Protein AF-A0A432GUF1-F1 (afdb_monomer)

Mean predicted aligned error: 2.96 Å

Nearest PDB structures (foldseek):
  6hnk-assembly1_A  TM=6.820E-01  e=6.746E-01  Clostridioides difficile 630
  6k1x-assembly1_A  TM=7.600E-01  e=1.330E+00  Rhodothermus marinus DSM 4252
  6k1w-assembly1_A  TM=7.802E-01  e=1.524E+00  Rhodothermus marinus DSM 4252
  3hxs-assembly1_A  TM=5.598E-01  e=2.290E+00  Bacteroides fragilis
  5z7h-assembly3_F  TM=5.127E-01  e=3.215E+00  Staphylococcus aureus

Secondary structure (DSSP, 8-state):
--EEEEEEE-TT-HHHHHHHTTHHHHHHHTTEEEEEEE--HHHHHHHHT-

Foldseek 3Di:
DAAEDEQEAEPPDPVRVVCVVCVVVVCVVRRYHYHYHYDDVVVVCVVVVD

Structure (mmCIF, N/CA/C/O backbone):
data_AF-A0A432GUF1-F1
#
_entry.id   AF-A0A432GUF1-F1
#
loop_
_atom_site.group_PDB
_atom_site.id
_atom_site.type_symbol
_atom_site.label_atom_id
_atom_site.label_alt_id
_atom_site.label_comp_id
_atom_site.label_asym_id
_atom_site.label_entity_id
_atom_site.label_seq_id
_atom_site.pdbx_PDB_ins_code
_atom_site.Cartn_x
_atom_site.Cartn_y
_atom_site.Cartn_z
_atom_site.occupancy
_atom_site.B_iso_or_equiv
_atom_site.auth_seq_id
_atom_site.auth_comp_id
_atom_site.auth_asym_id
_atom_site.auth_atom_id
_atom_site.pdbx_PDB_model_num
ATOM 1 N N . MET A 1 1 ? -24.098 1.233 6.775 1.00 63.91 1 MET A N 1
ATOM 2 C CA . MET A 1 1 ? -22.978 0.772 5.927 1.00 63.91 1 MET A CA 1
ATOM 3 C C . MET A 1 1 ? -21.711 0.811 6.758 1.00 63.91 1 MET A C 1
ATOM 5 O O . MET A 1 1 ? -21.529 1.782 7.485 1.00 63.91 1 MET A O 1
ATOM 9 N N . LYS A 1 2 ? -20.889 -0.238 6.710 1.00 79.12 2 LYS A N 1
ATOM 10 C CA . LYS A 1 2 ? -19.584 -0.263 7.381 1.00 79.12 2 LYS A CA 1
ATOM 11 C C . LYS A 1 2 ? -18.585 0.518 6.515 1.00 79.12 2 LYS A C 1
ATOM 13 O O . LYS A 1 2 ? -18.691 0.468 5.293 1.00 79.12 2 LYS A O 1
ATOM 18 N N . LYS A 1 3 ? -17.714 1.326 7.126 1.00 94.44 3 LYS A N 1
ATOM 19 C CA . LYS A 1 3 ? -16.685 2.082 6.389 1.00 94.44 3 LYS A CA 1
ATOM 20 C C . LYS A 1 3 ? -15.627 1.094 5.892 1.00 94.44 3 LYS A C 1
ATOM 22 O O . LYS A 1 3 ? -15.357 0.130 6.596 1.00 94.44 3 LYS A O 1
ATOM 27 N N . GLN A 1 4 ? -15.038 1.331 4.725 1.00 97.25 4 GLN A N 1
ATOM 28 C CA . GLN A 1 4 ? -13.982 0.483 4.166 1.00 97.25 4 GLN A CA 1
ATOM 29 C C . GLN A 1 4 ? -12.807 1.345 3.707 1.00 97.25 4 GLN A C 1
ATOM 31 O O . GLN A 1 4 ? -13.004 2.449 3.197 1.00 97.25 4 GLN A O 1
ATOM 36 N N . ILE A 1 5 ? -11.598 0.836 3.913 1.00 98.00 5 ILE A N 1
ATOM 37 C CA . ILE A 1 5 ? -10.345 1.380 3.404 1.00 98.00 5 ILE A CA 1
ATOM 38 C C . ILE A 1 5 ? -9.833 0.412 2.340 1.00 98.00 5 ILE A C 1
ATOM 40 O O . ILE A 1 5 ? -9.460 -0.716 2.658 1.00 98.00 5 ILE A O 1
ATOM 44 N N . ASP A 1 6 ? -9.791 0.866 1.090 1.00 98.12 6 ASP A N 1
ATOM 45 C CA . ASP A 1 6 ? -9.129 0.150 0.001 1.00 98.12 6 ASP A CA 1
ATOM 46 C C . ASP A 1 6 ? -7.661 0.571 -0.049 1.00 98.12 6 ASP A C 1
ATOM 48 O O . ASP A 1 6 ? -7.311 1.650 -0.531 1.00 98.12 6 ASP A O 1
ATOM 52 N N . PHE A 1 7 ? -6.790 -0.273 0.495 1.00 98.38 7 PHE A N 1
ATOM 53 C CA . PHE A 1 7 ? -5.369 0.014 0.595 1.00 98.38 7 PHE A CA 1
ATOM 54 C C . PHE A 1 7 ? -4.619 -0.525 -0.624 1.00 98.38 7 PHE A C 1
ATOM 56 O O . PHE A 1 7 ? -4.299 -1.713 -0.701 1.00 98.38 7 PHE A O 1
ATOM 63 N N . TYR A 1 8 ? -4.349 0.362 -1.582 1.00 98.19 8 TYR A N 1
ATOM 64 C CA . TYR A 1 8 ? -3.525 0.071 -2.752 1.00 98.19 8 TYR A CA 1
ATOM 65 C C . TYR A 1 8 ? -2.044 0.230 -2.422 1.00 98.19 8 TYR A C 1
ATOM 67 O O . TYR A 1 8 ? -1.623 1.287 -1.945 1.00 98.19 8 TYR A O 1
ATOM 75 N N . PHE A 1 9 ? -1.243 -0.800 -2.688 1.00 98.06 9 PHE A N 1
ATOM 76 C CA . PHE A 1 9 ? 0.174 -0.786 -2.335 1.00 98.06 9 PHE A CA 1
ATOM 77 C C . PHE A 1 9 ? 1.043 -1.536 -3.340 1.00 98.06 9 PHE A C 1
ATOM 79 O O . PHE A 1 9 ? 0.612 -2.512 -3.949 1.00 98.06 9 PHE A O 1
ATOM 86 N N . ASP A 1 10 ? 2.288 -1.086 -3.473 1.00 97.62 10 ASP A N 1
ATOM 87 C CA . ASP A 1 10 ? 3.341 -1.792 -4.199 1.00 97.62 10 ASP A CA 1
ATOM 88 C C . ASP A 1 10 ? 4.460 -2.143 -3.209 1.00 97.62 10 ASP A C 1
ATOM 90 O O . ASP A 1 10 ? 4.903 -1.292 -2.435 1.00 97.62 10 ASP A O 1
ATOM 94 N N . VAL A 1 11 ? 4.920 -3.394 -3.229 1.00 95.38 11 VAL A N 1
ATOM 95 C CA . VAL A 1 11 ? 5.978 -3.906 -2.345 1.00 95.38 11 VAL A CA 1
ATOM 96 C C . VAL A 1 11 ? 7.324 -3.207 -2.545 1.00 95.38 11 VAL A C 1
ATOM 98 O O . VAL A 1 11 ? 8.136 -3.204 -1.623 1.00 95.38 11 VAL A O 1
ATOM 101 N N . VAL A 1 12 ? 7.572 -2.598 -3.712 1.00 94.75 12 VAL A N 1
ATOM 102 C CA . VAL A 1 12 ? 8.816 -1.848 -3.959 1.00 94.75 12 VAL A CA 1
ATOM 103 C C . VAL A 1 12 ? 8.742 -0.387 -3.508 1.00 94.75 12 VAL A C 1
ATOM 105 O O . VAL A 1 12 ? 9.762 0.302 -3.488 1.00 94.75 12 VAL A O 1
ATOM 108 N N . SER A 1 13 ? 7.557 0.113 -3.144 1.00 96.75 13 SER A N 1
ATOM 109 C CA . SER A 1 13 ? 7.373 1.504 -2.729 1.00 96.75 13 SER A CA 1
ATOM 110 C C . SER A 1 13 ? 7.719 1.682 -1.241 1.00 96.75 13 SER A C 1
ATOM 112 O O . SER A 1 13 ? 7.037 1.119 -0.378 1.00 96.75 13 SER A O 1
ATOM 114 N N . PRO A 1 14 ? 8.717 2.519 -0.886 1.00 97.69 14 PRO A N 1
ATOM 115 C CA . PRO A 1 14 ? 9.069 2.762 0.515 1.00 97.69 14 PRO A CA 1
ATOM 116 C C . PRO A 1 14 ? 7.927 3.436 1.291 1.00 97.69 14 PRO A C 1
ATOM 118 O O . PRO A 1 14 ? 7.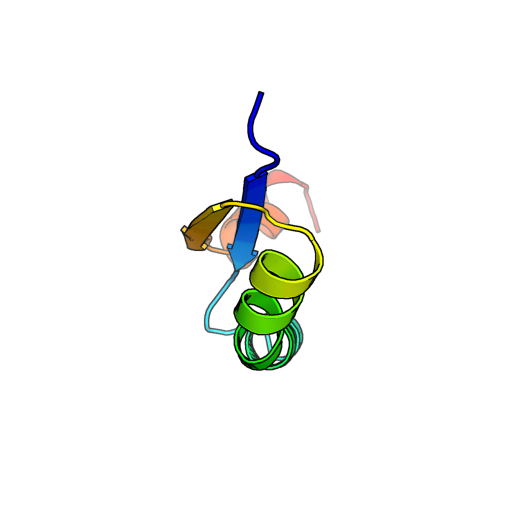745 3.182 2.480 1.00 97.69 14 PRO A O 1
ATOM 121 N N . TYR A 1 15 ? 7.110 4.252 0.619 1.00 97.81 15 TYR A N 1
ATOM 122 C CA . TYR A 1 15 ? 5.930 4.872 1.223 1.00 97.81 15 TYR A CA 1
ATOM 123 C C . TYR A 1 15 ? 4.830 3.850 1.498 1.00 97.81 15 TYR A C 1
ATOM 125 O O . TYR A 1 15 ? 4.204 3.889 2.555 1.00 97.81 15 TYR A O 1
ATOM 133 N N . SER A 1 16 ? 4.623 2.913 0.570 1.00 97.88 16 SER A N 1
ATOM 134 C CA . SER A 1 16 ? 3.680 1.812 0.758 1.00 97.88 16 SER A CA 1
ATOM 135 C C . SER A 1 16 ? 4.097 0.919 1.923 1.00 97.88 16 SER A C 1
ATOM 137 O O . SER A 1 16 ? 3.234 0.530 2.704 1.00 97.88 16 SER A O 1
ATOM 139 N N . TYR A 1 17 ? 5.399 0.668 2.099 1.00 97.94 17 TYR A N 1
ATOM 140 C CA . TYR A 1 17 ? 5.910 -0.054 3.264 1.00 97.94 17 TYR A CA 1
ATOM 141 C C . TYR A 1 17 ? 5.554 0.659 4.574 1.00 97.94 17 TYR A C 1
ATOM 143 O O . TYR A 1 17 ? 4.890 0.067 5.420 1.00 97.94 17 TYR A O 1
ATOM 151 N N . VAL A 1 18 ? 5.906 1.942 4.721 1.00 98.50 18 VAL A N 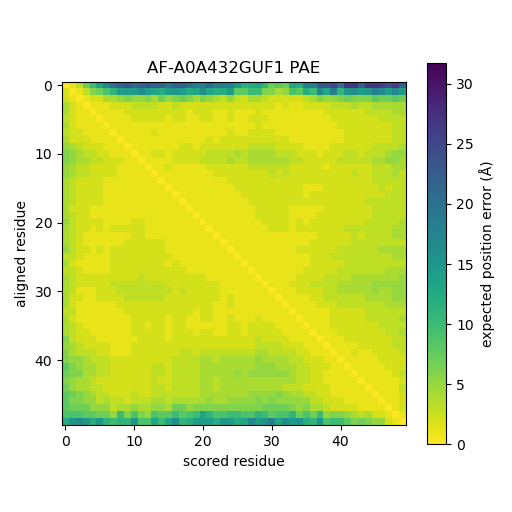1
ATOM 152 C CA . VAL A 1 18 ? 5.584 2.709 5.941 1.00 98.50 18 VAL A CA 1
ATOM 153 C C . VAL A 1 18 ? 4.075 2.760 6.194 1.00 98.50 18 VAL A C 1
ATOM 155 O O . VAL A 1 18 ? 3.634 2.615 7.327 1.00 98.50 18 VAL A O 1
ATOM 158 N N . ALA A 1 19 ? 3.259 2.937 5.154 1.00 98.38 19 ALA A N 1
ATOM 159 C CA . ALA A 1 19 ? 1.810 2.940 5.315 1.00 98.38 19 ALA A CA 1
ATOM 160 C C . ALA A 1 19 ? 1.269 1.557 5.728 1.00 98.38 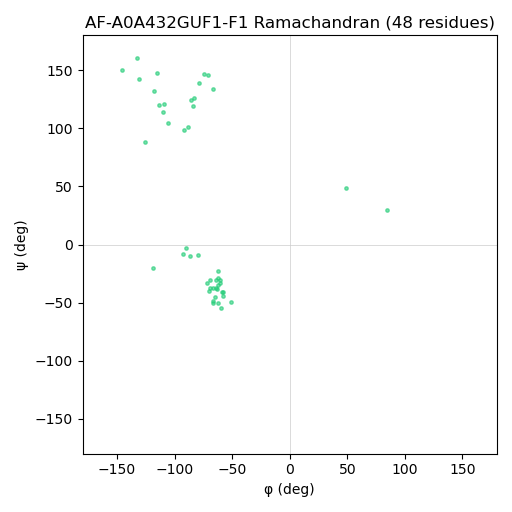19 ALA A C 1
ATOM 162 O O . ALA A 1 19 ? 0.378 1.485 6.572 1.00 9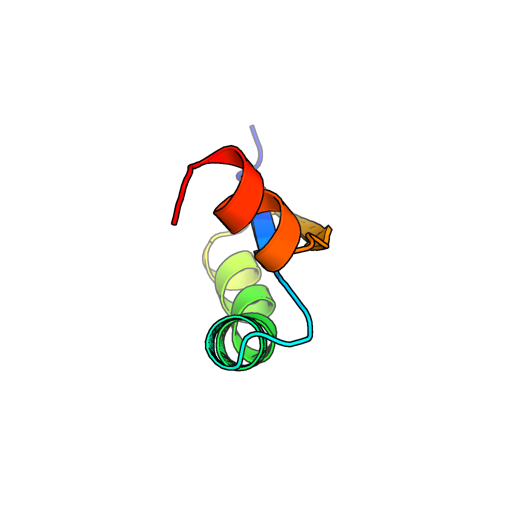8.38 19 ALA A O 1
ATOM 163 N N . SER A 1 20 ? 1.835 0.464 5.201 1.00 98.25 20 SER A N 1
ATOM 164 C CA . SER A 1 20 ? 1.410 -0.907 5.523 1.00 98.25 20 SER A CA 1
ATOM 165 C C . SER A 1 20 ? 1.601 -1.266 6.997 1.00 98.25 20 SER A C 1
ATOM 167 O O . SER A 1 20 ? 0.806 -2.028 7.536 1.00 98.25 20 SER A O 1
ATOM 169 N N . THR A 1 21 ? 2.587 -0.670 7.679 1.00 98.19 21 THR A N 1
ATOM 170 C CA . THR A 1 21 ? 2.814 -0.904 9.114 1.00 98.19 21 THR A CA 1
ATOM 171 C C . THR A 1 21 ? 1.864 -0.111 10.017 1.00 98.19 21 THR A C 1
ATOM 173 O O . THR A 1 21 ? 1.860 -0.329 11.224 1.00 98.19 21 THR A O 1
ATOM 176 N N . LEU A 1 22 ? 1.078 0.817 9.457 1.00 98.31 22 LEU A N 1
ATOM 177 C CA . LEU A 1 22 ? 0.203 1.735 10.197 1.00 98.31 22 LEU A CA 1
ATOM 178 C C . LEU A 1 22 ? -1.285 1.571 9.852 1.00 98.31 22 LEU A C 1
ATOM 180 O O . LEU A 1 22 ? -2.149 2.036 10.598 1.00 98.31 22 LEU A O 1
ATOM 184 N N . ILE A 1 23 ? -1.608 0.978 8.699 1.00 98.31 23 ILE A N 1
ATOM 185 C CA . ILE A 1 23 ? -2.960 1.028 8.128 1.00 98.31 23 ILE A CA 1
ATOM 186 C C . ILE A 1 23 ? -3.994 0.227 8.932 1.00 98.31 23 ILE A C 1
ATOM 188 O O . ILE A 1 23 ? -5.155 0.630 9.003 1.00 98.31 23 ILE A O 1
ATOM 192 N N . GLU A 1 24 ? -3.582 -0.853 9.596 1.00 98.31 24 GLU A N 1
ATOM 193 C CA . GLU A 1 24 ? -4.462 -1.655 10.455 1.00 98.31 24 GLU A CA 1
ATOM 194 C C . GLU A 1 24 ? -4.949 -0.850 11.672 1.00 98.31 24 GLU A C 1
ATOM 196 O O . GLU A 1 24 ? -6.153 -0.792 11.934 1.00 98.31 24 GLU A O 1
ATOM 201 N N . ASP A 1 25 ? -4.052 -0.113 12.339 1.00 98.50 25 ASP A N 1
ATOM 202 C CA . ASP A 1 25 ? -4.395 0.782 13.455 1.00 98.50 25 ASP A CA 1
ATOM 203 C C . ASP A 1 25 ? -5.341 1.910 13.020 1.00 98.50 25 ASP A C 1
ATOM 205 O O . ASP A 1 25 ? -6.196 2.375 13.781 1.00 98.50 25 ASP A O 1
ATOM 209 N N . VAL A 1 26 ? -5.190 2.404 11.787 1.00 97.81 26 VAL A N 1
ATOM 210 C CA . VAL A 1 26 ? -6.113 3.389 11.206 1.00 97.81 26 VAL A CA 1
ATOM 211 C C . VAL A 1 26 ? -7.492 2.761 11.004 1.00 97.81 26 VAL A C 1
ATOM 213 O O . VAL A 1 26 ? -8.487 3.343 11.441 1.00 97.81 26 VAL A O 1
ATOM 216 N N . ALA A 1 27 ? -7.561 1.571 10.401 1.00 98.06 27 ALA A N 1
ATOM 217 C CA . ALA A 1 27 ? -8.815 0.857 10.179 1.00 98.06 27 ALA A CA 1
ATOM 218 C C . ALA A 1 27 ? -9.557 0.603 11.500 1.00 98.06 27 ALA A C 1
ATOM 220 O O . ALA A 1 27 ? -10.747 0.915 11.616 1.00 98.06 27 ALA A O 1
ATOM 221 N N . GLN A 1 28 ? -8.835 0.165 12.535 1.00 97.75 28 GLN A N 1
ATOM 222 C CA . GLN A 1 28 ? -9.388 -0.056 13.868 1.00 97.75 28 GLN A CA 1
ATOM 223 C C . GLN A 1 28 ? -9.932 1.238 14.493 1.00 97.75 28 GLN A C 1
ATOM 225 O O . GLN A 1 28 ? -11.084 1.271 14.929 1.00 97.75 28 GLN A O 1
ATOM 230 N N . ARG A 1 29 ? -9.149 2.329 14.500 1.00 97.50 29 ARG A N 1
ATOM 231 C CA . ARG A 1 29 ? -9.583 3.630 15.054 1.00 97.50 29 ARG A CA 1
ATOM 232 C C . ARG A 1 29 ? -10.804 4.203 14.338 1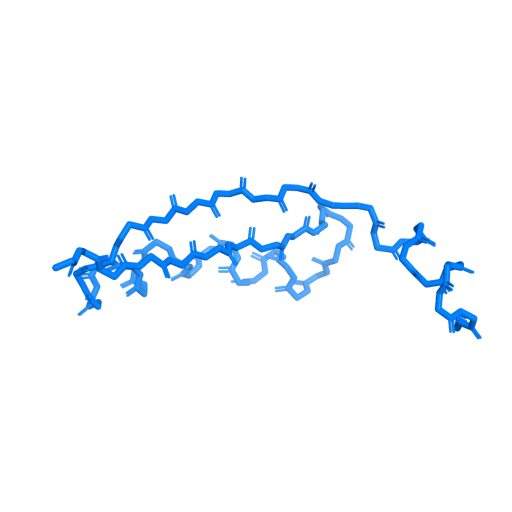.00 97.50 29 ARG A C 1
ATOM 234 O O . ARG A 1 29 ? -11.602 4.909 14.950 1.00 97.50 29 ARG A O 1
ATOM 241 N N . CYS A 1 30 ? -10.956 3.909 13.050 1.00 95.94 30 CYS A N 1
ATOM 242 C CA . CYS A 1 30 ? -12.070 4.386 12.238 1.00 95.94 30 CYS A CA 1
ATOM 243 C C . CYS A 1 30 ? -13.290 3.451 12.235 1.00 95.94 30 CYS A C 1
ATOM 245 O O . CYS A 1 30 ? -14.300 3.811 11.620 1.00 95.94 30 CYS A O 1
ATOM 247 N N . ASN A 1 31 ? -13.217 2.293 12.906 1.00 96.88 31 ASN A N 1
ATOM 248 C CA . ASN A 1 31 ? -14.199 1.210 12.805 1.00 96.88 31 ASN A 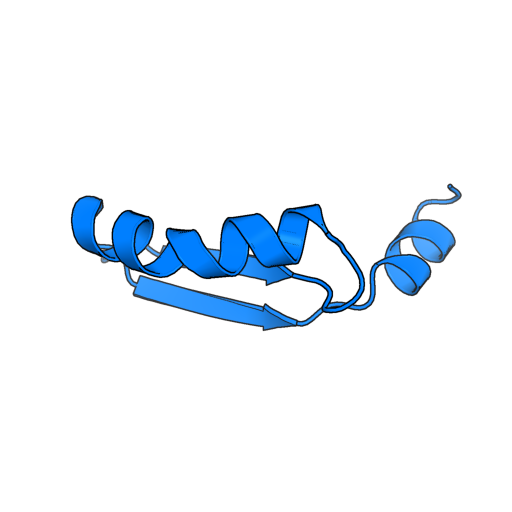CA 1
ATOM 249 C C . ASN A 1 31 ? -14.510 0.869 11.332 1.00 96.88 31 ASN A C 1
ATOM 251 O O . ASN A 1 31 ? -15.670 0.855 10.903 1.00 96.88 31 ASN A O 1
ATOM 255 N N . ALA A 1 32 ? -13.445 0.692 10.548 1.00 97.69 32 ALA A N 1
ATOM 256 C CA . ALA A 1 32 ? -13.490 0.415 9.121 1.00 97.69 32 ALA A CA 1
ATOM 257 C C . ALA A 1 32 ? -12.930 -0.978 8.808 1.00 97.69 32 ALA A C 1
ATOM 259 O O . ALA A 1 32 ? -12.011 -1.451 9.473 1.00 97.69 32 ALA A O 1
ATOM 260 N N . ASP A 1 33 ? -13.475 -1.613 7.776 1.00 97.88 33 ASP A N 1
ATOM 261 C CA . ASP A 1 33 ? -12.866 -2.788 7.160 1.00 97.88 33 ASP A CA 1
ATOM 262 C C . ASP A 1 33 ? -11.655 -2.375 6.322 1.00 97.88 33 ASP A C 1
ATOM 264 O O . ASP A 1 33 ? -11.637 -1.296 5.727 1.00 97.88 33 ASP A O 1
ATOM 268 N N . LEU A 1 34 ? -10.647 -3.241 6.266 1.00 97.94 34 LEU A N 1
ATOM 269 C CA . LEU A 1 34 ? -9.438 -3.030 5.480 1.00 97.94 34 LEU A CA 1
ATOM 270 C C . LEU A 1 34 ? -9.381 -4.052 4.345 1.00 97.94 34 LEU A C 1
ATOM 272 O O . LEU A 1 34 ? -9.335 -5.256 4.598 1.00 97.94 34 LEU A O 1
ATOM 276 N N . LEU A 1 35 ? -9.356 -3.565 3.105 1.00 98.38 35 LEU A N 1
ATOM 277 C CA . LEU A 1 35 ? -9.153 -4.382 1.915 1.00 98.38 35 LEU A CA 1
ATOM 278 C C . LEU A 1 35 ? -7.771 -4.104 1.320 1.00 98.38 35 LEU A C 1
ATOM 280 O O . LEU A 1 35 ? -7.457 -2.979 0.929 1.00 98.38 35 LEU A O 1
ATOM 284 N N . TRP A 1 36 ? -6.957 -5.150 1.222 1.00 98.31 36 TRP A N 1
ATOM 285 C CA . TRP A 1 36 ? -5.616 -5.090 0.648 1.00 98.31 36 TRP A CA 1
ATOM 286 C C . TRP A 1 36 ? -5.665 -5.259 -0.872 1.00 98.31 36 TRP A C 1
ATOM 288 O O . TRP A 1 36 ? -6.166 -6.265 -1.369 1.00 98.31 36 TRP A O 1
ATOM 298 N N . ASN A 1 37 ? -5.099 -4.301 -1.606 1.00 98.19 37 ASN A N 1
ATOM 299 C CA . ASN A 1 37 ? -5.082 -4.282 -3.068 1.00 98.19 37 ASN A CA 1
ATOM 300 C C . ASN A 1 37 ? -3.636 -4.146 -3.586 1.00 98.19 37 ASN A C 1
ATOM 302 O O . ASN A 1 37 ? -3.151 -3.029 -3.785 1.00 98.19 37 ASN A O 1
ATOM 306 N N . PRO A 1 38 ? -2.906 -5.256 -3.794 1.00 97.69 38 PRO A N 1
ATOM 307 C CA . PRO A 1 38 ? -1.561 -5.193 -4.355 1.00 97.69 38 PRO A CA 1
ATOM 308 C C . PRO A 1 38 ? -1.605 -4.702 -5.807 1.00 97.69 38 PRO A C 1
ATOM 310 O O . PRO A 1 38 ? -2.400 -5.180 -6.618 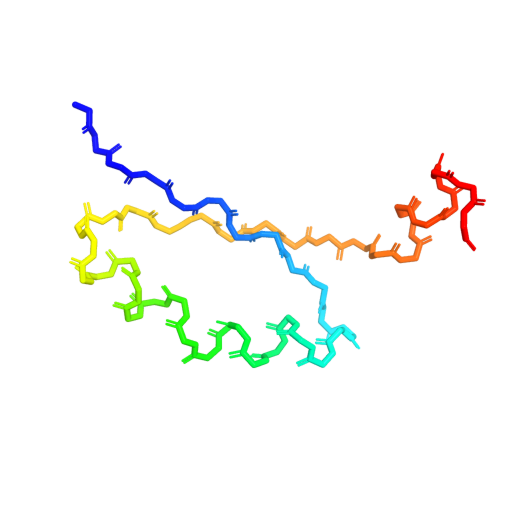1.00 97.69 38 PRO A O 1
ATOM 313 N N . ILE A 1 39 ? -0.727 -3.759 -6.140 1.00 97.19 39 ILE A N 1
ATOM 314 C CA . ILE A 1 39 ? -0.595 -3.163 -7.472 1.00 97.19 39 ILE A CA 1
ATOM 315 C C . ILE A 1 39 ? 0.867 -3.122 -7.914 1.00 97.19 39 ILE A C 1
ATOM 317 O O . ILE A 1 39 ? 1.782 -3.181 -7.097 1.00 97.19 39 ILE A O 1
ATOM 321 N N . LEU A 1 40 ? 1.071 -2.980 -9.226 1.00 96.12 40 LEU A N 1
ATOM 322 C CA . LEU A 1 40 ? 2.379 -2.722 -9.823 1.00 96.12 40 LEU A CA 1
ATOM 323 C C . LEU A 1 40 ? 2.458 -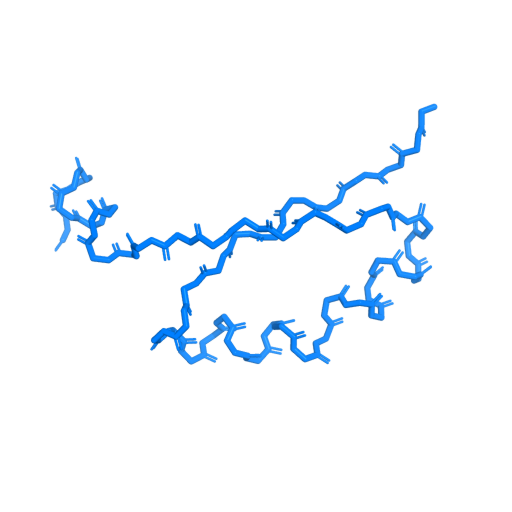1.261 -10.279 1.00 96.12 40 LEU A C 1
ATOM 325 O O . LEU A 1 40 ? 1.913 -0.891 -11.322 1.00 96.12 40 LEU A O 1
ATOM 329 N N . LEU A 1 41 ? 3.172 -0.436 -9.521 1.00 94.12 41 LEU A N 1
ATOM 330 C CA . LEU A 1 41 ? 3.259 1.006 -9.724 1.00 94.12 41 LEU A CA 1
ATOM 331 C C . LEU A 1 41 ? 3.927 1.364 -11.057 1.00 94.12 41 LEU A C 1
ATOM 333 O O . LEU A 1 41 ? 3.459 2.256 -11.758 1.00 94.12 41 LEU A O 1
ATOM 337 N N . GLY A 1 42 ? 4.947 0.606 -11.474 1.00 92.69 42 GLY A N 1
ATOM 338 C CA . GLY A 1 42 ? 5.585 0.790 -12.784 1.00 92.69 42 GLY A CA 1
ATOM 339 C C . GLY A 1 42 ? 4.626 0.588 -13.967 1.00 92.69 42 GLY A C 1
ATOM 340 O O . GLY A 1 42 ? 4.737 1.270 -14.985 1.00 92.69 42 GLY A O 1
ATOM 341 N N . GLY A 1 43 ? 3.641 -0.309 -13.830 1.00 94.69 43 GLY A N 1
ATOM 342 C CA . GLY A 1 43 ? 2.587 -0.492 -14.830 1.00 94.69 43 GLY A CA 1
ATOM 343 C C . GLY A 1 43 ? 1.631 0.701 -14.894 1.00 94.69 43 GLY A C 1
ATOM 344 O O . GLY A 1 43 ? 1.224 1.101 -15.984 1.00 94.69 43 GLY A O 1
ATOM 345 N N . ILE A 1 44 ? 1.329 1.301 -13.740 1.00 94.75 44 ILE A N 1
ATOM 346 C CA . ILE A 1 44 ? 0.497 2.506 -13.639 1.00 94.75 44 ILE A CA 1
ATOM 347 C C . ILE A 1 44 ? 1.213 3.691 -14.281 1.00 94.75 44 ILE A C 1
ATOM 349 O O . ILE A 1 44 ? 0.635 4.333 -15.149 1.00 94.75 44 ILE A O 1
ATOM 353 N N . PHE A 1 45 ? 2.473 3.928 -13.919 1.00 94.62 45 PHE A N 1
ATOM 354 C CA . PHE A 1 45 ? 3.330 4.965 -14.501 1.00 94.62 45 PHE A CA 1
ATOM 355 C C . PHE A 1 45 ? 3.361 4.896 -16.030 1.00 94.62 45 PHE A C 1
ATOM 357 O O . PHE A 1 45 ? 3.005 5.862 -16.709 1.00 94.62 45 PHE A O 1
ATOM 364 N N . LYS A 1 46 ? 3.600 3.699 -16.581 1.00 95.75 46 LYS A N 1
ATOM 365 C CA . LYS A 1 46 ? 3.523 3.465 -18.028 1.00 95.75 46 LYS A CA 1
ATOM 366 C C . LYS A 1 46 ? 2.151 3.809 -18.624 1.00 95.75 46 LYS A C 1
ATOM 368 O O . LYS A 1 46 ? 2.097 4.344 -19.727 1.00 95.75 46 LYS A O 1
ATOM 373 N N . ALA A 1 47 ? 1.057 3.476 -17.938 1.00 96.31 47 ALA A N 1
ATOM 374 C CA . ALA A 1 47 ? -0.299 3.734 -18.422 1.00 96.31 47 ALA A CA 1
ATOM 375 C C . ALA A 1 47 ? -0.676 5.225 -18.387 1.00 96.31 47 ALA A C 1
ATOM 377 O O . ALA A 1 47 ? -1.415 5.674 -19.260 1.00 96.31 47 ALA A O 1
ATOM 378 N N . VAL A 1 48 ? -0.171 5.986 -17.408 1.00 96.25 48 VAL A N 1
ATOM 379 C CA . VAL A 1 48 ? -0.461 7.425 -17.262 1.00 96.25 48 VAL A CA 1
ATOM 380 C C . VAL A 1 48 ? 0.563 8.338 -17.943 1.00 96.25 48 VAL A C 1
ATOM 382 O O . VAL A 1 48 ? 0.320 9.537 -18.051 1.00 96.25 48 VAL A O 1
ATOM 385 N N . GLY A 1 49 ? 1.670 7.786 -18.448 1.00 90.75 49 GLY A N 1
ATOM 386 C CA . GLY A 1 49 ? 2.660 8.519 -19.241 1.00 90.75 49 GLY A CA 1
ATOM 387 C C . GLY A 1 49 ? 3.706 9.279 -18.421 1.00 90.75 49 GLY A C 1
ATOM 388 O O . GLY A 1 49 ? 4.199 10.308 -18.879 1.00 90.75 49 GLY A O 1
ATOM 389 N N . THR A 1 50 ? 4.034 8.783 -17.229 1.00 77.12 50 THR A N 1
ATOM 390 C CA . THR A 1 50 ? 5.115 9.279 -16.354 1.00 77.12 50 THR A CA 1
ATOM 391 C C . THR A 1 50 ? 6.171 8.205 -16.189 1.00 77.12 50 THR A C 1
ATOM 393 O O . THR A 1 50 ? 7.374 8.522 -16.254 1.00 77.12 50 THR A O 1
#

Radius of gyration: 12.77 Å; Cα contacts (8 Å, |Δi|>4): 50; chains: 1; bounding box: 32×14×34 Å

InterPro domains:
  IPR001853 DSBA-like thioredoxin domain [PF01323] (4-46)
  IPR036249 Thioredoxin-like superfamily [SSF52833] (1-48)
  IPR051924 Glutathione S-transferase Kappa/NadH [PTHR42943] (2-49)

pLDDT: mean 95.57, std 6.07, range [63.91, 98.5]

Solvent-accessible surface area (backbone atoms only — not comparable to full-atom values): 3089 Å² total; per-residue (Å²): 134,81,48,71,44,80,46,74,36,30,95,86,37,71,65,38,51,61,44,65,80,46,48,65,64,49,24,60,77,65,66,29,48,76,44,85,39,84,50,61,60,72,60,49,32,65,73,75,75,109

Orga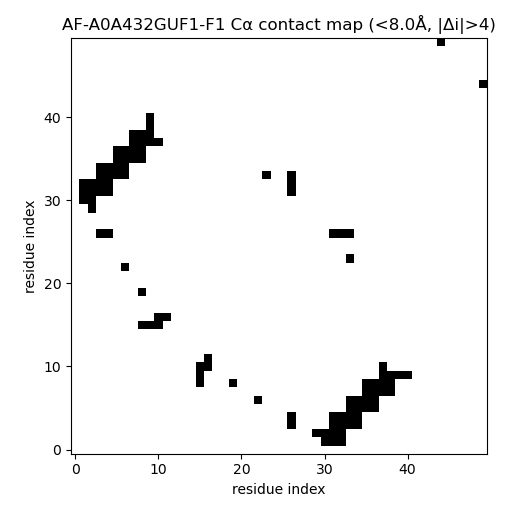nism: NCBI:txid2024889

Sequence (50 aa):
MKKQIDFYFDVVSPYSYVASTLIEDVAQRCNADLLWNPILLGGIFKAVGT